Protein AF-A0AAQ4E3H1-F1 (afdb_monomer_lite)

Radius of gyration: 12.95 Å; chains: 1; bounding box: 27×14×43 Å

InterPro domains:
  IPR002423 Chaperonin Cpn60/GroEL/TCP-1 family [PF00118] (1-67)
  IPR017998 T-complex protein 1 [PTHR11353] (1-66)
  IPR027413 GroEL-like equatorial domain superfamily [G3DSA:1.10.560.10] (1-68)
  IPR027413 GroEL-like equatorial domain superfamily [SSF48592] (1-66)

Secondary structure (DSSP, 8-state):
-HHHHHHHHHHHH--HHHHHHHHHHHHHTTHHHHHHHHHTTS-HHHHHHHHHHHHHTT-TT-------

Structure (mmCIF, N/CA/C/O backbone):
data_AF-A0AAQ4E3H1-F1
#
_entry.id   AF-A0AAQ4E3H1-F1
#
loop_
_atom_site.group_PDB
_atom_site.id
_atom_site.type_symbol
_atom_site.label_atom_id
_atom_site.label_alt_id
_atom_site.label_comp_id
_atom_site.label_asym_id
_atom_site.label_entity_id
_atom_site.label_seq_id
_atom_site.pdbx_PDB_ins_code
_atom_site.Cartn_x
_atom_site.Cartn_y
_atom_site.Cartn_z
_atom_site.occupancy
_atom_site.B_iso_or_equiv
_atom_site.auth_seq_id
_atom_site.auth_comp_id
_atom_site.auth_asym_id
_atom_site.auth_atom_id
_atom_site.pdbx_PDB_model_num
ATOM 1 N N . MET A 1 1 ? -2.370 -3.372 -2.809 1.00 96.50 1 MET A N 1
ATOM 2 C CA . MET A 1 1 ? -2.985 -2.044 -2.606 1.00 96.50 1 MET A CA 1
ATOM 3 C C . MET A 1 1 ? -4.356 -2.156 -1.941 1.00 96.50 1 MET A C 1
ATOM 5 O O . MET A 1 1 ? -4.518 -1.581 -0.879 1.00 96.50 1 MET A O 1
ATOM 9 N N . GLU A 1 2 ? -5.297 -2.949 -2.470 1.00 97.94 2 GLU A N 1
ATOM 10 C CA . GLU A 1 2 ? -6.667 -3.073 -1.918 1.00 97.94 2 GLU A CA 1
ATOM 11 C C . GLU A 1 2 ? -6.746 -3.289 -0.395 1.00 97.94 2 GLU A C 1
ATOM 13 O O . GLU A 1 2 ? -7.528 -2.635 0.290 1.00 97.94 2 GLU A O 1
ATOM 18 N N . ILE A 1 3 ? -5.913 -4.178 0.159 1.00 97.38 3 ILE A N 1
ATOM 19 C CA . ILE A 1 3 ? -5.887 -4.446 1.608 1.00 97.38 3 ILE A CA 1
ATOM 20 C C . ILE A 1 3 ? -5.501 -3.190 2.403 1.00 97.38 3 ILE A C 1
ATOM 22 O O . ILE A 1 3 ? -6.126 -2.902 3.420 1.00 97.38 3 ILE A O 1
ATOM 26 N N . SER A 1 4 ? -4.516 -2.425 1.920 1.00 98.19 4 SER A N 1
ATOM 27 C CA . SER A 1 4 ? -4.106 -1.157 2.533 1.00 98.19 4 SER A CA 1
ATOM 28 C C . SER A 1 4 ? -5.276 -0.172 2.580 1.00 98.19 4 SER A C 1
ATOM 30 O O . SER A 1 4 ? -5.597 0.356 3.642 1.00 98.19 4 SER A O 1
ATOM 32 N N . LEU A 1 5 ? -6.001 -0.012 1.465 1.00 98.06 5 LEU A N 1
ATOM 33 C CA . LEU A 1 5 ? -7.168 0.870 1.395 1.00 98.06 5 LEU A CA 1
ATOM 34 C C . LEU A 1 5 ? -8.239 0.470 2.426 1.00 98.06 5 LEU A C 1
ATOM 36 O O . LEU A 1 5 ? -8.634 1.288 3.258 1.00 98.06 5 LEU A O 1
ATOM 40 N N . ARG A 1 6 ? -8.654 -0.804 2.433 1.00 98.12 6 ARG A N 1
ATOM 41 C CA . ARG A 1 6 ? -9.722 -1.295 3.322 1.00 98.12 6 ARG A CA 1
ATOM 42 C C . ARG A 1 6 ? -9.354 -1.236 4.798 1.00 98.12 6 ARG A C 1
ATOM 44 O O . ARG A 1 6 ? -10.189 -0.887 5.632 1.00 98.12 6 ARG A O 1
ATOM 51 N N . LEU A 1 7 ? -8.115 -1.582 5.146 1.00 98.19 7 LEU A N 1
ATOM 52 C CA . LEU A 1 7 ? -7.643 -1.470 6.526 1.00 98.19 7 LEU A CA 1
ATOM 53 C C . LEU A 1 7 ? -7.528 -0.003 6.951 1.00 98.19 7 LEU A C 1
ATOM 55 O O . LEU A 1 7 ? -7.898 0.326 8.077 1.00 98.19 7 LEU A O 1
ATOM 59 N N . GLY A 1 8 ? -7.108 0.889 6.051 1.00 98.06 8 GLY A N 1
ATOM 60 C CA . GLY A 1 8 ? -7.095 2.331 6.289 1.00 98.06 8 GLY A CA 1
ATOM 61 C C . GLY A 1 8 ? -8.495 2.897 6.543 1.00 98.06 8 GLY A C 1
ATOM 62 O O . GLY A 1 8 ? -8.689 3.682 7.472 1.00 98.06 8 GLY A O 1
ATOM 63 N N . GLU A 1 9 ? -9.498 2.460 5.782 1.00 97.75 9 GLU A N 1
ATOM 64 C CA . GLU A 1 9 ? -10.906 2.803 6.017 1.00 97.75 9 GLU A CA 1
ATOM 65 C C . GLU A 1 9 ? -11.411 2.249 7.350 1.00 97.75 9 GLU A C 1
ATOM 67 O O . GLU A 1 9 ? -12.007 2.984 8.142 1.00 97.75 9 GLU A O 1
ATOM 72 N N . ARG A 1 10 ? -11.109 0.980 7.655 1.00 98.12 10 ARG A N 1
ATOM 73 C CA . ARG A 1 10 ? -11.460 0.366 8.940 1.00 98.12 10 ARG A CA 1
ATOM 74 C C . ARG A 1 10 ? -10.836 1.122 10.108 1.00 98.12 10 ARG A C 1
ATOM 76 O O . ARG A 1 10 ? -11.533 1.374 11.090 1.00 98.12 10 ARG A O 1
ATOM 83 N N . ALA A 1 11 ? -9.577 1.540 9.995 1.00 98.31 11 ALA A N 1
ATOM 84 C CA . ALA A 1 11 ? -8.882 2.308 11.023 1.00 98.31 11 ALA A CA 1
ATOM 85 C C . ALA A 1 11 ? -9.601 3.623 11.364 1.00 98.31 11 ALA A C 1
ATOM 87 O O . ALA A 1 11 ? -9.612 4.016 12.528 1.00 98.31 11 ALA A O 1
ATOM 88 N N . ARG A 1 12 ? -10.258 4.280 10.392 1.00 97.56 12 ARG A N 1
ATOM 89 C CA . ARG A 1 12 ? -11.059 5.500 10.637 1.00 97.56 12 ARG A CA 1
ATOM 90 C C . ARG A 1 12 ? -12.306 5.245 11.488 1.00 97.56 12 ARG A C 1
ATOM 92 O O . ARG A 1 12 ? -12.825 6.181 12.086 1.00 97.56 12 ARG A O 1
ATOM 99 N N . THR A 1 13 ? -12.787 4.003 11.543 1.00 98.25 13 THR A N 1
ATOM 100 C CA . THR A 1 13 ? -13.934 3.610 12.384 1.00 98.25 13 THR A CA 1
ATOM 101 C C . THR A 1 13 ? -13.532 3.232 13.814 1.00 98.25 13 THR A C 1
ATOM 103 O O . THR A 1 13 ? -14.397 3.133 14.682 1.00 98.25 13 THR A O 1
ATOM 106 N N . LEU A 1 14 ? -12.235 3.023 14.066 1.00 98.00 14 LEU A N 1
ATOM 107 C CA . LEU A 1 14 ? -11.680 2.677 15.376 1.00 98.00 14 LEU A CA 1
ATOM 108 C C . LEU A 1 14 ? -11.262 3.937 16.148 1.00 98.00 14 LEU A C 1
ATOM 110 O O . LEU A 1 14 ? -11.218 5.040 15.602 1.00 98.00 14 LEU A O 1
ATOM 114 N N . ARG A 1 15 ? -10.935 3.784 17.437 1.00 96.44 15 ARG A N 1
ATOM 115 C CA . ARG A 1 15 ? -10.476 4.882 18.304 1.00 96.44 15 ARG A CA 1
ATOM 116 C C . ARG A 1 15 ? -9.225 4.491 19.086 1.00 96.44 15 ARG A C 1
ATOM 118 O O . ARG A 1 15 ? -8.953 3.313 19.290 1.00 96.44 15 ARG A O 1
ATOM 125 N N . GLY A 1 16 ? -8.487 5.498 19.549 1.00 96.81 16 GLY A N 1
ATOM 126 C CA . GLY A 1 16 ? -7.314 5.304 20.399 1.00 96.81 16 GLY A CA 1
ATOM 127 C C . GLY A 1 16 ? -6.204 4.508 19.712 1.00 96.81 16 GLY A C 1
ATOM 128 O O . GLY A 1 16 ? -5.985 4.636 18.507 1.00 96.81 16 GLY A O 1
ATOM 129 N N . LEU A 1 17 ? -5.499 3.692 20.495 1.00 97.94 17 LEU A N 1
ATOM 130 C CA . LEU A 1 17 ? -4.323 2.945 20.046 1.00 97.94 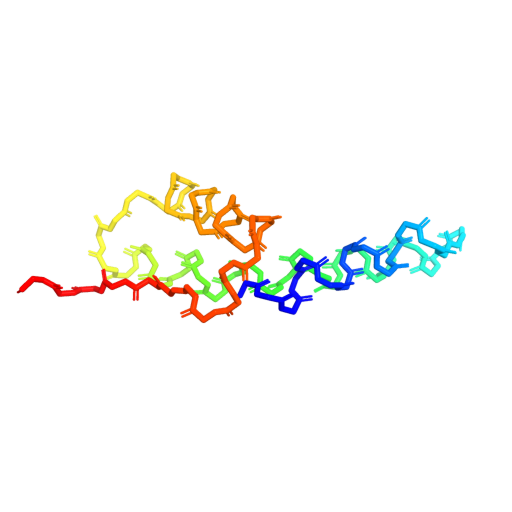17 LEU A CA 1
ATOM 131 C C . LEU A 1 17 ? -4.633 1.990 18.885 1.00 97.94 17 LEU A C 1
ATOM 133 O O . LEU A 1 17 ? -3.855 1.902 17.940 1.00 97.94 17 LEU A O 1
ATOM 137 N N . GLU A 1 18 ? -5.795 1.336 18.908 1.00 97.25 18 GLU A N 1
ATOM 138 C CA . GLU A 1 18 ? -6.203 0.396 17.859 1.00 97.25 18 GLU A CA 1
ATOM 139 C C . GLU A 1 18 ? -6.275 1.065 16.483 1.00 97.25 18 GLU A C 1
ATOM 141 O O . GLU A 1 18 ? -5.794 0.512 15.495 1.00 97.25 18 GLU A O 1
ATOM 146 N N . ALA A 1 19 ? -6.813 2.288 16.414 1.00 98.25 19 ALA A N 1
ATOM 147 C CA . ALA A 1 19 ? -6.882 3.047 15.168 1.00 98.25 19 ALA A CA 1
ATOM 148 C C . ALA A 1 19 ? -5.490 3.344 14.596 1.00 98.25 19 ALA A C 1
ATOM 150 O O . ALA A 1 19 ? -5.300 3.297 13.380 1.00 98.25 19 ALA A O 1
ATOM 151 N N . HIS A 1 20 ? -4.514 3.638 15.460 1.00 98.19 20 HIS A N 1
ATOM 152 C CA . HIS A 1 20 ? -3.130 3.856 15.046 1.00 98.19 20 HIS A CA 1
ATOM 153 C C . HIS A 1 20 ? -2.485 2.561 14.556 1.00 98.19 20 HIS A C 1
ATOM 155 O O . HIS A 1 20 ? -1.950 2.540 13.451 1.00 98.19 20 HIS A O 1
ATOM 161 N N . CYS A 1 21 ? -2.605 1.469 15.314 1.00 98.38 21 CYS A N 1
ATOM 162 C CA . CYS A 1 21 ? -2.034 0.177 14.937 1.00 98.38 21 CYS A CA 1
ATOM 163 C C . CYS A 1 21 ? -2.580 -0.326 13.595 1.00 98.38 21 CYS A C 1
ATOM 165 O O . CYS A 1 21 ? -1.805 -0.721 12.726 1.00 98.38 21 CYS A O 1
ATOM 167 N N . VAL A 1 22 ? -3.902 -0.270 13.392 1.00 98.38 22 VAL A N 1
ATOM 168 C CA . VAL A 1 22 ? -4.523 -0.729 12.140 1.00 98.38 22 VAL A CA 1
ATOM 169 C C . VAL A 1 22 ? -4.123 0.161 10.965 1.00 98.38 22 VAL A C 1
ATOM 171 O O . VAL A 1 2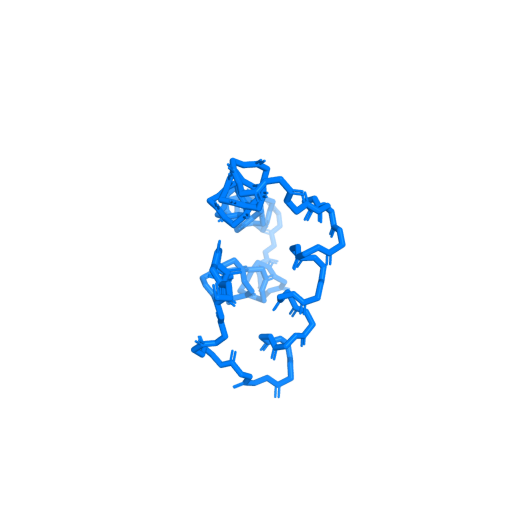2 ? -3.886 -0.354 9.875 1.00 98.38 22 VAL A O 1
ATOM 174 N N . ARG A 1 23 ? -3.986 1.476 11.172 1.00 98.31 23 ARG A N 1
ATOM 175 C CA . ARG A 1 23 ? -3.510 2.396 10.130 1.00 98.31 23 ARG A CA 1
ATOM 176 C C . ARG A 1 23 ? -2.067 2.108 9.730 1.00 98.31 23 ARG A C 1
ATOM 178 O O . ARG A 1 23 ? -1.797 1.963 8.546 1.00 98.31 23 ARG A O 1
ATOM 185 N N . SER A 1 24 ? -1.165 1.959 10.695 1.00 98.38 24 SER A N 1
ATOM 186 C CA . SER A 1 24 ? 0.235 1.631 10.408 1.00 98.38 24 SER A CA 1
ATOM 187 C C . SER A 1 24 ? 0.371 0.265 9.732 1.00 98.38 24 SER A C 1
ATOM 189 O O . SER A 1 24 ? 1.174 0.098 8.818 1.00 98.38 24 SER A O 1
ATOM 191 N N . PHE A 1 25 ? -0.455 -0.710 10.122 1.00 98.38 25 PHE A N 1
ATOM 192 C CA . PHE A 1 25 ? -0.500 -2.006 9.450 1.00 98.38 25 PHE A CA 1
ATOM 193 C C . PHE A 1 25 ? -1.037 -1.901 8.014 1.00 98.38 25 PHE A C 1
ATOM 195 O O . PHE A 1 25 ? -0.521 -2.558 7.114 1.00 98.38 25 PHE A O 1
ATOM 202 N N . ALA A 1 26 ? -2.029 -1.039 7.774 1.00 98.38 26 ALA A N 1
ATOM 203 C CA . ALA A 1 26 ? -2.520 -0.739 6.433 1.00 98.38 26 ALA A CA 1
ATOM 204 C C . ALA A 1 26 ? -1.417 -0.141 5.544 1.00 98.38 26 ALA A C 1
ATOM 206 O O . ALA A 1 26 ? -1.215 -0.602 4.421 1.00 98.38 26 ALA A O 1
ATOM 207 N N . GLU A 1 27 ? -0.683 0.849 6.053 1.00 97.50 27 GLU A N 1
ATOM 208 C CA . GLU A 1 27 ? 0.431 1.507 5.354 1.00 97.50 27 GLU A CA 1
ATOM 209 C C . GLU A 1 27 ? 1.566 0.520 5.034 1.00 97.50 27 GLU A C 1
ATOM 211 O O . GLU A 1 27 ? 2.131 0.563 3.944 1.00 97.50 27 GLU A O 1
ATOM 216 N N . ALA A 1 28 ? 1.845 -0.448 5.916 1.00 98.25 28 ALA A N 1
ATOM 217 C CA . ALA A 1 28 ? 2.877 -1.461 5.687 1.00 98.25 28 ALA A CA 1
ATOM 218 C C . ALA A 1 28 ? 2.644 -2.299 4.413 1.00 98.25 28 ALA A C 1
ATOM 220 O O . ALA A 1 28 ? 3.605 -2.692 3.754 1.00 98.25 28 ALA A O 1
ATOM 221 N N . PHE A 1 29 ? 1.391 -2.536 4.006 1.00 98.00 29 PHE A N 1
ATOM 222 C CA . PHE A 1 29 ? 1.091 -3.254 2.757 1.00 98.00 29 PHE A CA 1
ATOM 223 C C . PHE A 1 29 ? 1.495 -2.491 1.490 1.00 98.00 29 PHE A C 1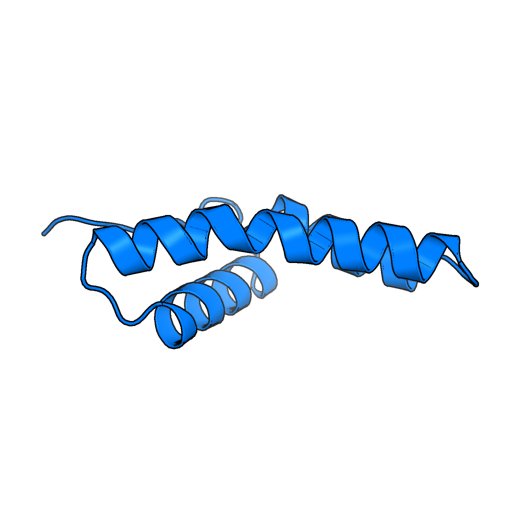
ATOM 225 O O . PHE A 1 29 ? 1.555 -3.094 0.415 1.00 98.00 29 PHE A O 1
ATOM 232 N N . GLU A 1 30 ? 1.767 -1.189 1.580 1.00 97.00 30 GLU A N 1
ATOM 233 C CA . GLU A 1 30 ? 2.238 -0.398 0.444 1.00 97.00 30 GLU A CA 1
ATOM 234 C C . GLU A 1 30 ? 3.711 -0.659 0.103 1.00 97.00 30 GLU A C 1
ATOM 236 O O . GLU A 1 30 ? 4.138 -0.327 -1.003 1.00 97.00 30 GLU A O 1
ATOM 241 N N . VAL A 1 31 ? 4.465 -1.344 0.976 1.00 97.94 31 VAL A N 1
ATOM 242 C CA . VAL A 1 31 ? 5.849 -1.750 0.681 1.00 97.94 31 VAL A CA 1
ATOM 243 C C . VAL A 1 31 ? 5.922 -2.654 -0.551 1.00 97.94 31 VAL A C 1
ATOM 245 O O . VAL A 1 31 ? 6.802 -2.491 -1.383 1.00 97.94 31 VAL A O 1
ATOM 248 N N . VAL A 1 32 ? 4.953 -3.558 -0.732 1.00 97.00 32 VAL A N 1
ATOM 249 C CA . VAL A 1 32 ? 4.936 -4.500 -1.862 1.00 97.00 32 VAL A CA 1
ATOM 250 C C . VAL A 1 32 ? 4.835 -3.770 -3.209 1.00 97.00 32 VAL A C 1
ATOM 252 O O . VAL A 1 32 ? 5.717 -3.966 -4.045 1.00 97.00 32 VAL A O 1
ATOM 255 N N . PRO A 1 33 ? 3.818 -2.918 -3.468 1.00 96.94 33 PRO A N 1
ATOM 256 C CA . PRO A 1 33 ? 3.765 -2.165 -4.717 1.00 96.94 33 PRO A CA 1
ATOM 257 C C . PRO A 1 33 ? 4.914 -1.155 -4.852 1.00 96.94 33 PRO A C 1
ATOM 259 O O . PRO A 1 33 ? 5.390 -0.948 -5.964 1.00 96.94 33 PRO A O 1
ATOM 262 N N . TYR A 1 34 ? 5.407 -0.568 -3.756 1.00 97.69 34 TYR A N 1
ATOM 263 C CA . TYR A 1 34 ? 6.574 0.315 -3.807 1.00 97.69 34 TYR A CA 1
ATOM 264 C C . TYR A 1 34 ? 7.815 -0.423 -4.328 1.00 97.69 34 TYR A C 1
ATOM 266 O O . TYR A 1 34 ? 8.411 -0.008 -5.320 1.00 97.69 34 TYR A O 1
ATOM 274 N N . THR A 1 35 ? 8.161 -1.555 -3.711 1.00 97.38 35 THR A N 1
ATOM 275 C CA . THR A 1 35 ? 9.328 -2.361 -4.084 1.00 97.38 35 THR A CA 1
ATOM 276 C C . THR A 1 35 ? 9.187 -2.956 -5.486 1.00 97.38 35 THR A C 1
ATOM 278 O O . THR A 1 35 ? 10.166 -3.027 -6.222 1.00 97.38 35 THR A O 1
ATOM 281 N N . LEU A 1 36 ? 7.977 -3.346 -5.905 1.00 96.44 36 LEU A N 1
ATOM 282 C CA . LEU A 1 36 ? 7.735 -3.782 -7.286 1.00 96.44 36 LEU A CA 1
ATOM 283 C C . LEU A 1 36 ? 7.991 -2.659 -8.298 1.00 96.44 36 LEU A C 1
ATOM 285 O O . LEU A 1 36 ? 8.609 -2.912 -9.329 1.00 96.44 36 LEU A O 1
ATOM 289 N N . ALA A 1 37 ? 7.533 -1.436 -8.012 1.00 96.56 37 ALA A N 1
ATOM 290 C CA . ALA A 1 37 ? 7.781 -0.285 -8.875 1.00 96.56 37 ALA A CA 1
ATOM 291 C C . ALA A 1 37 ? 9.279 0.047 -8.954 1.00 96.56 37 ALA A C 1
ATOM 293 O O . ALA A 1 37 ? 9.804 0.248 -10.046 1.00 96.56 37 ALA A O 1
ATOM 294 N N . GLU A 1 38 ? 9.967 0.044 -7.812 1.00 96.88 38 GLU A N 1
ATOM 295 C CA . GLU A 1 38 ? 11.406 0.300 -7.717 1.00 96.88 38 GLU A CA 1
ATOM 296 C C . GLU A 1 38 ? 12.227 -0.728 -8.505 1.00 96.88 38 GLU A C 1
ATOM 298 O O . GLU A 1 38 ? 13.013 -0.355 -9.375 1.00 96.88 38 GLU A O 1
ATOM 303 N N . ASN A 1 39 ? 11.973 -2.023 -8.293 1.00 96.00 39 ASN A N 1
ATOM 304 C CA . ASN A 1 3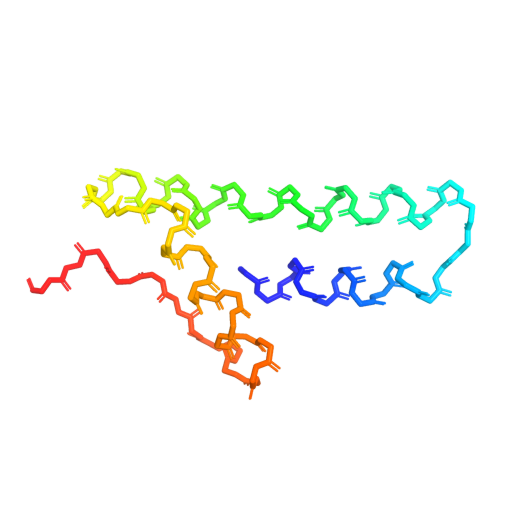9 ? 12.660 -3.102 -9.012 1.00 96.00 39 ASN A CA 1
ATOM 305 C C . ASN A 1 39 ? 12.381 -3.095 -10.523 1.00 96.00 39 ASN A C 1
ATOM 307 O O . ASN A 1 39 ? 13.162 -3.641 -11.300 1.00 96.00 39 ASN A O 1
ATOM 311 N N . ALA A 1 40 ? 11.271 -2.491 -10.946 1.00 95.56 40 ALA A N 1
ATOM 312 C CA . ALA A 1 40 ? 10.909 -2.334 -12.349 1.00 95.56 40 ALA A CA 1
ATOM 313 C C . ALA A 1 40 ? 11.484 -1.064 -12.997 1.00 95.56 40 ALA A C 1
ATOM 315 O O . ALA A 1 40 ? 11.232 -0.820 -14.176 1.00 95.56 40 ALA A O 1
ATOM 316 N N . GLY A 1 41 ? 12.214 -0.235 -12.242 1.00 95.19 41 GLY A N 1
ATOM 317 C CA . GLY A 1 41 ? 12.718 1.055 -12.715 1.00 95.19 41 GLY A CA 1
ATOM 318 C C . GLY A 1 41 ? 11.625 2.110 -12.925 1.00 95.19 41 GLY A C 1
ATOM 319 O O . GLY A 1 41 ? 11.861 3.114 -13.595 1.00 95.19 41 GLY A O 1
ATOM 320 N N . LEU A 1 42 ? 10.424 1.896 -12.379 1.00 95.56 42 LEU A N 1
ATOM 321 C CA . LEU A 1 42 ? 9.353 2.892 -12.367 1.00 95.56 42 LEU A CA 1
ATOM 322 C C . LEU A 1 42 ? 9.603 3.912 -11.254 1.00 95.56 42 LEU A C 1
ATOM 324 O O . LEU A 1 42 ? 10.306 3.634 -10.288 1.00 95.56 42 LEU A O 1
ATOM 328 N N . HIS A 1 43 ? 8.967 5.084 -11.339 1.00 96.75 43 HIS A N 1
ATOM 329 C CA . HIS A 1 43 ? 8.996 6.058 -10.249 1.00 96.75 43 HIS A CA 1
ATOM 330 C C . HIS A 1 43 ? 8.077 5.579 -9.105 1.00 96.75 43 HIS A C 1
ATOM 332 O O . HIS A 1 43 ? 6.848 5.666 -9.254 1.00 96.75 43 HIS A O 1
ATOM 338 N N . PRO A 1 44 ? 8.598 5.108 -7.952 1.00 96.44 44 PRO A N 1
ATOM 339 C CA . PRO A 1 44 ? 7.787 4.343 -7.000 1.00 96.44 44 PRO A CA 1
ATOM 340 C C . PRO A 1 44 ? 6.664 5.168 -6.374 1.00 96.44 44 PRO A C 1
ATOM 342 O O . PRO A 1 44 ? 5.513 4.744 -6.368 1.00 96.44 44 PRO A O 1
ATOM 345 N N . ILE A 1 45 ? 6.967 6.399 -5.947 1.00 96.56 45 ILE A N 1
ATOM 346 C CA . ILE A 1 45 ? 5.982 7.303 -5.329 1.00 96.56 45 ILE A CA 1
ATOM 347 C C . ILE A 1 45 ? 4.806 7.582 -6.276 1.00 96.56 45 ILE A C 1
ATOM 349 O O . ILE A 1 45 ? 3.650 7.433 -5.880 1.00 96.56 45 ILE A O 1
ATOM 353 N N . ALA A 1 46 ? 5.085 7.951 -7.530 1.00 96.94 46 ALA A N 1
ATOM 354 C CA . ALA A 1 46 ? 4.057 8.219 -8.532 1.00 96.94 46 ALA A CA 1
ATOM 355 C C . ALA A 1 46 ? 3.231 6.960 -8.839 1.00 96.94 46 ALA A C 1
ATOM 357 O O . ALA A 1 46 ? 2.005 7.020 -8.860 1.00 96.94 46 ALA A O 1
ATOM 358 N N . THR A 1 47 ? 3.894 5.809 -8.986 1.00 96.50 47 THR A N 1
ATOM 359 C CA . THR A 1 47 ? 3.244 4.524 -9.290 1.00 96.50 47 THR A CA 1
ATOM 360 C C . THR A 1 47 ? 2.301 4.084 -8.171 1.00 96.50 47 THR A C 1
ATOM 362 O O . THR A 1 47 ? 1.152 3.734 -8.431 1.00 96.50 47 THR A O 1
ATOM 365 N N . VAL A 1 48 ? 2.754 4.129 -6.915 1.00 97.00 48 VAL A N 1
ATOM 366 C CA . VAL A 1 48 ? 1.932 3.764 -5.751 1.00 97.00 48 VAL A CA 1
ATOM 367 C C . VAL A 1 48 ? 0.791 4.762 -5.549 1.00 97.00 48 VAL A C 1
ATOM 369 O O . VAL A 1 48 ? -0.317 4.347 -5.219 1.00 97.00 48 VAL A O 1
ATOM 372 N N . THR A 1 49 ? 1.025 6.057 -5.786 1.00 9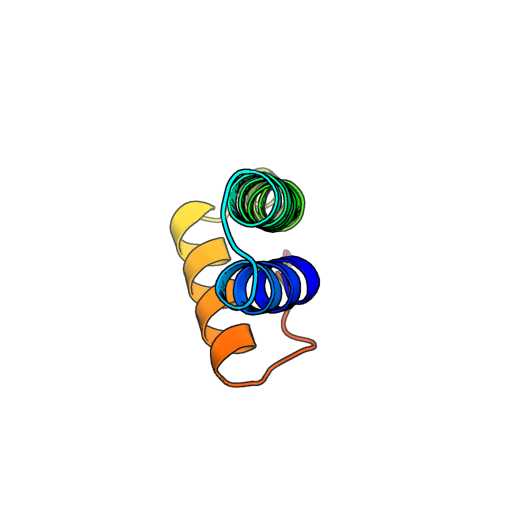7.31 49 THR A N 1
ATOM 373 C CA . THR A 1 49 ? -0.019 7.093 -5.690 1.00 97.31 49 THR A CA 1
ATOM 374 C C . THR A 1 49 ? -1.124 6.866 -6.717 1.00 97.31 49 THR A C 1
ATOM 376 O O . THR A 1 49 ? -2.298 6.857 -6.352 1.00 97.31 49 THR A O 1
ATOM 379 N N . GLU A 1 50 ? -0.760 6.613 -7.974 1.00 97.38 50 GLU A N 1
ATOM 380 C CA . GLU A 1 50 ? -1.723 6.305 -9.031 1.00 97.38 50 GLU A CA 1
ATOM 381 C C . GLU A 1 50 ? -2.495 5.019 -8.729 1.00 97.38 50 GLU A C 1
ATOM 383 O O . GLU A 1 50 ? -3.723 4.985 -8.787 1.00 97.38 50 GLU A O 1
ATOM 388 N N . LEU A 1 51 ? -1.787 3.969 -8.306 1.00 97.75 51 LEU A N 1
ATOM 389 C CA . LEU A 1 51 ? -2.422 2.719 -7.906 1.00 97.75 51 LEU A CA 1
ATOM 390 C C . LEU A 1 51 ? -3.414 2.939 -6.751 1.00 97.75 51 LEU A C 1
ATOM 392 O O . LEU A 1 51 ? -4.521 2.408 -6.785 1.00 97.75 51 LEU A O 1
ATOM 396 N N . ARG A 1 52 ? -3.063 3.755 -5.749 1.00 97.50 52 ARG A N 1
ATOM 397 C CA . ARG A 1 52 ? -3.966 4.096 -4.640 1.00 97.50 52 ARG A CA 1
ATOM 398 C C . ARG A 1 52 ? -5.218 4.824 -5.137 1.00 97.50 52 ARG A C 1
ATOM 400 O O . ARG A 1 52 ? -6.314 4.493 -4.688 1.00 97.50 52 ARG A O 1
ATOM 407 N N . ASN A 1 53 ? -5.071 5.765 -6.071 1.00 98.06 53 ASN A N 1
ATOM 408 C CA . ASN A 1 53 ? -6.195 6.499 -6.661 1.00 98.06 53 ASN A CA 1
ATOM 409 C C . ASN A 1 53 ? -7.165 5.568 -7.396 1.00 98.06 53 ASN A C 1
ATOM 411 O O . ASN A 1 53 ? -8.369 5.645 -7.163 1.00 98.06 53 ASN A O 1
ATOM 415 N N . ARG A 1 54 ? -6.653 4.647 -8.220 1.00 98.19 54 ARG A N 1
ATOM 416 C CA . ARG A 1 54 ? -7.476 3.662 -8.944 1.00 98.19 54 ARG A CA 1
ATOM 417 C C . ARG A 1 54 ? -8.270 2.762 -7.998 1.00 98.19 54 ARG A C 1
ATOM 419 O O . ARG A 1 54 ? -9.477 2.590 -8.159 1.00 98.19 54 ARG A O 1
ATOM 426 N N . HIS A 1 55 ? -7.630 2.266 -6.939 1.00 98.19 55 HIS A N 1
ATOM 427 C CA . HIS A 1 55 ? -8.326 1.492 -5.906 1.00 98.19 55 HIS A CA 1
ATOM 428 C C . HIS A 1 55 ? -9.392 2.318 -5.170 1.00 98.19 55 HIS A C 1
ATOM 430 O O . HIS A 1 55 ? -10.493 1.821 -4.939 1.00 98.19 55 HIS A O 1
ATOM 436 N N . ALA A 1 56 ? -9.115 3.588 -4.856 1.00 96.94 56 ALA A N 1
ATOM 437 C CA . ALA A 1 56 ? -10.101 4.493 -4.257 1.00 96.94 56 ALA A CA 1
ATOM 438 C C . ALA A 1 56 ? -11.301 4.779 -5.186 1.00 96.94 56 ALA A C 1
ATOM 440 O O . ALA A 1 56 ? -12.390 5.079 -4.703 1.00 96.94 56 ALA A O 1
ATOM 441 N N . GLN A 1 57 ? -11.124 4.648 -6.504 1.00 97.88 57 GLN A N 1
ATOM 442 C CA . GLN A 1 57 ? -12.190 4.740 -7.512 1.00 97.88 57 GLN A CA 1
ATOM 443 C C . GLN A 1 57 ? -12.932 3.409 -7.737 1.00 97.88 57 GLN A C 1
ATOM 445 O O . GLN A 1 57 ? -13.865 3.349 -8.535 1.00 97.88 57 GLN A O 1
ATOM 450 N N . GLY A 1 58 ? -12.566 2.347 -7.013 1.00 97.31 58 GLY A N 1
ATOM 451 C CA . GLY A 1 58 ? -13.230 1.045 -7.068 1.00 97.31 58 GLY A CA 1
ATOM 452 C C . GLY A 1 58 ? -12.577 0.025 -8.002 1.00 97.31 58 GLY A C 1
ATOM 453 O O . GLY A 1 58 ? -13.089 -1.090 -8.114 1.00 97.31 58 GLY A O 1
ATOM 454 N N . GLU A 1 59 ? -11.440 0.341 -8.628 1.00 98.00 59 GLU A N 1
ATOM 455 C CA . GLU A 1 59 ? -10.671 -0.615 -9.434 1.00 98.00 59 GLU A CA 1
ATOM 456 C C . GLU A 1 59 ? -9.873 -1.581 -8.540 1.00 98.00 59 GLU A C 1
ATOM 458 O O . GLU A 1 59 ? -8.665 -1.448 -8.350 1.00 98.00 59 GLU A O 1
ATOM 463 N N . ARG A 1 60 ? -10.560 -2.574 -7.971 1.00 96.31 60 ARG A N 1
ATOM 464 C CA . ARG A 1 60 ? -9.995 -3.501 -6.967 1.00 96.31 60 ARG A CA 1
ATOM 465 C C . ARG A 1 60 ? -8.890 -4.417 -7.490 1.00 96.31 60 ARG A C 1
ATOM 467 O O . ARG A 1 60 ? -8.079 -4.886 -6.696 1.00 96.31 60 ARG A O 1
ATOM 474 N N . ASP A 1 61 ? -8.869 -4.659 -8.797 1.00 96.69 61 ASP A N 1
ATOM 475 C CA . ASP A 1 61 ? -7.911 -5.550 -9.461 1.00 96.69 61 ASP A CA 1
ATOM 476 C C . ASP A 1 61 ? -6.788 -4.774 -10.170 1.00 96.69 61 ASP A C 1
ATOM 478 O O . ASP A 1 61 ? -5.977 -5.356 -10.895 1.00 96.69 61 ASP A O 1
ATOM 482 N N . ALA A 1 62 ? -6.722 -3.450 -9.977 1.00 97.12 62 ALA A N 1
ATOM 483 C CA . ALA A 1 62 ? -5.619 -2.651 -10.484 1.00 97.12 62 ALA A CA 1
ATOM 484 C C . ALA A 1 62 ? -4.283 -3.139 -9.893 1.00 97.12 62 ALA A C 1
ATOM 486 O O . ALA A 1 62 ? -4.158 -3.454 -8.709 1.00 97.12 62 ALA A O 1
ATOM 487 N N . GLY A 1 63 ? -3.251 -3.194 -10.733 1.00 95.38 63 GLY A N 1
ATOM 488 C CA . GLY A 1 63 ? -1.929 -3.679 -10.354 1.00 95.38 63 GLY A CA 1
ATOM 489 C C . GLY A 1 63 ? -0.813 -2.928 -11.067 1.00 95.38 63 GLY A C 1
ATOM 490 O O . GLY A 1 63 ?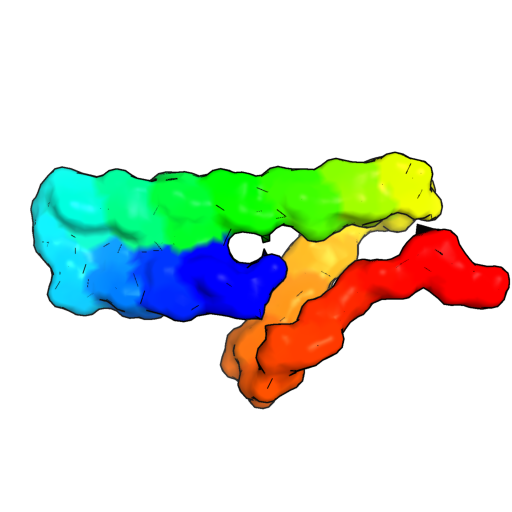 -1.056 -2.106 -11.952 1.00 95.38 63 GLY A O 1
ATOM 491 N N . ILE A 1 64 ? 0.424 -3.220 -10.670 1.00 94.31 64 ILE A N 1
ATOM 492 C CA . ILE A 1 64 ? 1.620 -2.683 -11.321 1.00 94.31 64 ILE A CA 1
ATOM 493 C C . ILE A 1 64 ? 1.970 -3.587 -12.494 1.00 94.31 64 ILE A C 1
ATOM 495 O O . ILE A 1 64 ? 2.169 -4.788 -12.316 1.00 94.31 64 ILE A O 1
ATOM 499 N N . ASN A 1 65 ? 2.075 -2.998 -13.682 1.00 90.38 65 ASN A N 1
ATOM 500 C CA . ASN A 1 65 ? 2.600 -3.686 -14.849 1.00 90.38 65 ASN A CA 1
ATOM 501 C C . ASN A 1 65 ? 4.079 -3.328 -15.041 1.00 90.38 65 ASN A C 1
ATOM 503 O O . ASN A 1 65 ? 4.425 -2.164 -15.219 1.00 90.38 65 ASN A O 1
ATOM 507 N N . VAL A 1 66 ? 4.932 -4.349 -15.011 1.00 83.88 66 VAL A N 1
ATOM 508 C CA . VAL A 1 66 ? 6.394 -4.247 -15.130 1.00 83.88 66 VAL A CA 1
ATOM 509 C C . VAL A 1 66 ? 6.915 -4.482 -16.554 1.00 83.88 66 VAL A C 1
ATOM 511 O O . VAL A 1 66 ? 8.120 -4.412 -16.779 1.00 83.88 66 VAL A O 1
ATOM 514 N N . ARG A 1 67 ? 6.041 -4.768 -17.529 1.00 75.38 67 ARG A N 1
ATOM 515 C CA . ARG A 1 67 ? 6.420 -4.988 -18.933 1.00 75.38 67 ARG A CA 1
ATOM 516 C C . ARG A 1 67 ? 5.536 -4.186 -19.890 1.00 75.38 67 ARG A C 1
ATOM 518 O O . ARG A 1 67 ? 4.321 -4.107 -19.714 1.00 75.38 67 ARG A O 1
ATOM 525 N N . LYS A 1 68 ? 6.154 -3.663 -20.947 1.00 53.78 68 LYS A N 1
ATOM 526 C CA . LYS A 1 68 ? 5.512 -3.570 -22.260 1.00 53.78 68 LYS A CA 1
ATOM 527 C C . LYS A 1 68 ? 6.030 -4.721 -23.106 1.00 53.78 68 LYS A C 1
ATOM 529 O O . LYS A 1 68 ? 7.242 -5.005 -22.984 1.00 53.78 68 LYS A O 1
#

Organism: Amblyomma americanum (NCBI:txid6943)

Sequence (68 aa):
MEISLRLGERARTLRGLEAHCVRSFAEAFEVVPYTLAENAGLHPIATVTELRNRHAQGERDAGINVRK

Foldseek 3Di:
DLQLVVLLVVLVVDDDPSSVVSNVVSVVVLVVQLVVCVVLVHPSVVRSVVQVVCVVVVVNVDGDDSDD

pLDDT: mean 96.08, std 6.13, range [53.78, 98.38]